Protein AF-T1KVS2-F1 (afdb_monomer_lite)

Foldseek 3Di:
DVDDLQNVCVVPVPAWAWAWAAQQLVDPDWTWIKTKHWDWDDDDPDIDTDDMDIDTDGLVVVQVVVQVVQCPPPDPPDPDHCVDPQKWKFKAFQFQQTCDTPRSSRHNPRVCVVPVVVVVVCCVVQQWDWDFDDDVDPDDTTIGGDDDDDRIDIDIGGD

Sequence (159 aa):
MCYSTVDSHRFNSSAFVFSVPFDAGDKPGSTHVTGSRAIFLGKGKSIAPVAAVGLLFRHDKFAERFFNFSSLCKTEGCNVNCSTDAFDCFLVDNNGFVVVSKRSNETGKFYGEVDYPMFEVMVSQGIYKEIKCTITRPFVLRLFNVQDQDLFILIISKN

Structure (mmCIF, N/CA/C/O backbone):
data_AF-T1KVS2-F1
#
_entry.id   AF-T1KVS2-F1
#
loop_
_atom_site.group_PDB
_atom_site.id
_atom_site.type_symbol
_atom_site.label_atom_id
_atom_site.label_alt_id
_atom_site.label_comp_id
_atom_site.label_asym_id
_atom_site.label_entity_id
_atom_site.label_seq_id
_atom_site.pdbx_PDB_ins_code
_atom_site.Cartn_x
_atom_site.Cartn_y
_atom_site.Cartn_z
_atom_site.occupancy
_atom_site.B_iso_or_equiv
_atom_site.auth_seq_id
_atom_site.auth_comp_id
_atom_site.auth_asym_id
_atom_site.auth_atom_id
_atom_site.pdbx_PDB_model_num
ATOM 1 N N . MET A 1 1 ? 0.460 -5.937 13.169 1.00 49.91 1 MET A N 1
ATOM 2 C CA . MET A 1 1 ? -0.129 -4.752 12.512 1.00 49.91 1 MET A CA 1
ATOM 3 C C . MET A 1 1 ? -0.543 -3.807 13.633 1.00 49.91 1 MET A C 1
ATOM 5 O O . MET A 1 1 ? -1.323 -4.248 14.461 1.00 49.91 1 MET A O 1
ATOM 9 N N . CYS A 1 2 ? 0.054 -2.613 13.760 1.00 53.00 2 CYS A N 1
ATOM 10 C CA . CYS A 1 2 ? -0.287 -1.667 14.846 1.00 53.00 2 CYS A CA 1
ATOM 11 C C . CYS A 1 2 ? -1.422 -0.689 14.441 1.00 53.00 2 CYS A C 1
ATOM 13 O O . CYS A 1 2 ? -1.812 0.139 15.252 1.00 53.00 2 CYS A O 1
ATOM 15 N N . TYR A 1 3 ? -1.961 -0.797 13.216 1.00 64.44 3 TYR A N 1
ATOM 16 C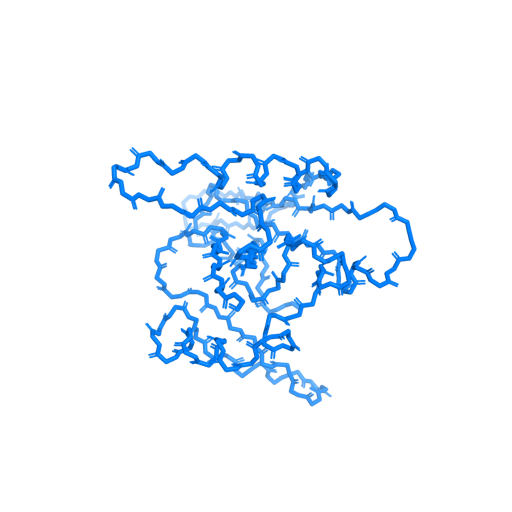 CA . TYR A 1 3 ? -3.082 0.006 12.717 1.00 64.44 3 TYR A CA 1
ATOM 17 C C . TYR A 1 3 ? -4.153 -0.899 12.106 1.00 64.44 3 TYR A C 1
ATOM 19 O O . TYR A 1 3 ? -3.861 -1.678 11.196 1.00 64.44 3 TYR A O 1
ATOM 27 N N . SER A 1 4 ? -5.371 -0.843 12.642 1.00 71.81 4 SER A N 1
ATOM 28 C CA . SER A 1 4 ? -6.495 -1.688 12.232 1.00 71.81 4 SER A CA 1
ATOM 29 C C . SER A 1 4 ? -7.607 -0.878 11.557 1.00 71.81 4 SER A C 1
ATOM 31 O O . SER A 1 4 ? -7.674 0.344 11.669 1.00 71.81 4 SER A O 1
ATOM 33 N N . THR A 1 5 ? -8.542 -1.558 10.892 1.00 74.38 5 THR A N 1
ATOM 34 C CA . THR A 1 5 ? -9.762 -0.928 10.349 1.00 74.38 5 THR A CA 1
ATOM 35 C C . THR A 1 5 ? -10.609 -0.241 11.419 1.00 74.38 5 THR A C 1
ATOM 37 O O . THR A 1 5 ? -11.304 0.731 11.129 1.00 74.38 5 THR A O 1
ATOM 40 N N . VAL A 1 6 ? -10.543 -0.728 12.660 1.00 75.75 6 VAL A N 1
ATOM 41 C CA . VAL A 1 6 ? -11.196 -0.126 13.828 1.00 75.75 6 VAL A CA 1
ATOM 42 C C . VAL A 1 6 ? -10.531 1.204 14.182 1.00 75.75 6 VAL A C 1
ATOM 44 O O . VAL A 1 6 ? -11.232 2.174 14.467 1.00 75.75 6 VAL A O 1
ATOM 47 N N . ASP A 1 7 ? -9.201 1.276 14.116 1.00 75.50 7 ASP A N 1
ATOM 48 C CA . ASP A 1 7 ? -8.462 2.521 14.345 1.00 75.50 7 ASP A CA 1
ATOM 49 C C . ASP A 1 7 ? -8.713 3.522 13.215 1.00 75.50 7 ASP A C 1
ATOM 51 O O . ASP A 1 7 ? -9.007 4.683 13.488 1.00 75.50 7 ASP A O 1
ATOM 55 N N . SER A 1 8 ? -8.693 3.064 11.958 1.00 72.62 8 SER A N 1
ATOM 56 C CA . SER A 1 8 ? -8.985 3.893 10.779 1.00 72.62 8 SER A CA 1
ATOM 57 C C . SER A 1 8 ? -10.367 4.547 10.843 1.00 72.62 8 SER A C 1
ATOM 59 O O . SER A 1 8 ? -10.494 5.742 10.574 1.00 72.62 8 SER A O 1
ATOM 61 N N . HIS A 1 9 ? -11.388 3.823 11.312 1.00 75.25 9 HIS A N 1
ATOM 62 C CA . HIS A 1 9 ? -12.741 4.365 11.457 1.00 75.25 9 HIS A CA 1
ATOM 63 C C . HIS A 1 9 ? -12.818 5.587 12.383 1.00 75.25 9 HIS A C 1
ATOM 65 O O . HIS A 1 9 ? -13.680 6.444 12.190 1.00 75.25 9 HIS A O 1
ATOM 71 N N . ARG A 1 10 ? -11.928 5.693 13.382 1.00 74.00 10 ARG A N 1
ATOM 72 C CA . ARG A 1 10 ? -11.883 6.859 14.282 1.00 74.00 10 ARG A CA 1
ATOM 73 C C . ARG A 1 10 ? -11.454 8.135 13.560 1.00 74.00 10 ARG A C 1
ATOM 75 O O . ARG A 1 10 ? -11.838 9.216 13.990 1.00 74.00 10 ARG A O 1
ATOM 82 N N . PHE A 1 11 ? -10.676 8.001 12.489 1.00 72.94 11 PHE A N 1
ATOM 83 C CA . PHE A 1 11 ? -10.216 9.119 11.667 1.00 72.94 11 PHE A CA 1
ATOM 84 C C . PHE A 1 11 ? -11.164 9.387 10.499 1.00 72.94 11 PHE A C 1
ATOM 86 O O . PHE A 1 11 ? -11.479 10.542 10.216 1.00 72.94 11 PHE A O 1
ATOM 93 N N . ASN A 1 12 ? -11.636 8.329 9.837 1.00 73.81 12 ASN A N 1
ATOM 94 C CA . ASN A 1 12 ? -12.598 8.421 8.749 1.00 73.81 12 ASN A CA 1
ATOM 95 C C . ASN A 1 12 ? -13.562 7.235 8.785 1.00 73.81 12 ASN A C 1
ATOM 97 O O . ASN A 1 12 ? -13.226 6.111 8.410 1.00 73.81 12 ASN A O 1
ATOM 101 N N . SER A 1 13 ? -14.804 7.500 9.186 1.00 76.06 13 SER A N 1
ATOM 102 C CA . SER A 1 13 ? -15.823 6.462 9.336 1.00 76.06 13 SER A CA 1
ATOM 103 C C . SER A 1 13 ? -16.252 5.829 8.010 1.00 76.06 13 SER A C 1
ATOM 105 O O . SER A 1 13 ? -16.857 4.752 8.030 1.00 76.06 13 SER A O 1
ATOM 107 N N . SER A 1 14 ? -15.946 6.478 6.878 1.00 76.38 14 SER A N 1
ATOM 108 C CA . SER A 1 14 ? -16.285 6.063 5.512 1.00 76.38 14 SER A CA 1
ATOM 109 C C . SER A 1 14 ? -15.160 5.334 4.768 1.00 76.38 14 SER A C 1
ATOM 111 O O . SER A 1 14 ? -15.443 4.635 3.791 1.00 76.38 14 SER A O 1
ATOM 113 N N . ALA A 1 15 ? -13.921 5.446 5.248 1.00 76.25 15 ALA A N 1
ATOM 114 C CA . ALA A 1 15 ? -12.741 4.912 4.583 1.00 76.25 15 ALA A CA 1
ATOM 115 C C . ALA A 1 15 ? -12.660 3.378 4.641 1.00 76.25 15 ALA A C 1
ATOM 117 O O . ALA A 1 15 ? -13.118 2.730 5.587 1.00 76.25 15 ALA A O 1
ATOM 118 N N . PHE A 1 16 ? -12.039 2.808 3.611 1.00 82.06 16 PHE A N 1
ATOM 119 C CA . PHE A 1 16 ? -11.554 1.431 3.612 1.00 82.06 16 PHE A CA 1
ATOM 120 C C . PHE A 1 16 ? -10.067 1.416 3.983 1.00 82.06 16 PHE A C 1
ATOM 122 O O . PHE A 1 16 ? -9.354 2.384 3.764 1.00 82.06 16 PHE A O 1
ATOM 129 N N . VAL A 1 17 ? -9.578 0.313 4.530 1.00 83.06 17 VAL A N 1
ATOM 130 C CA . VAL A 1 17 ? -8.147 0.045 4.691 1.00 83.06 17 VAL A CA 1
ATOM 131 C C . VAL A 1 17 ? -7.783 -1.038 3.700 1.00 83.06 17 VAL A C 1
ATOM 133 O O . VAL A 1 17 ? -8.390 -2.115 3.714 1.00 83.06 17 VAL A O 1
ATOM 136 N N . PHE A 1 18 ? -6.810 -0.748 2.847 1.00 85.75 18 PHE A N 1
ATOM 137 C CA . PHE A 1 18 ? -6.315 -1.693 1.863 1.00 85.75 18 PHE A CA 1
ATOM 138 C C . PHE A 1 18 ? -5.002 -2.310 2.317 1.00 85.75 18 PHE A C 1
ATOM 140 O O . PHE A 1 18 ? -4.146 -1.628 2.869 1.00 85.75 18 PHE A O 1
ATOM 147 N N . SER A 1 19 ? -4.842 -3.604 2.074 1.00 87.06 19 SER A N 1
ATOM 148 C CA . SER A 1 19 ? -3.605 -4.318 2.371 1.00 87.06 19 SER A CA 1
ATOM 149 C C . SER A 1 19 ? -3.415 -5.513 1.446 1.00 87.06 19 SER A C 1
ATOM 151 O O . SER A 1 19 ? -4.357 -6.022 0.836 1.00 87.06 19 SER A O 1
ATOM 153 N N . VAL A 1 20 ? -2.175 -5.975 1.351 1.00 91.12 20 VAL A N 1
ATOM 154 C CA . VAL A 1 20 ? -1.801 -7.249 0.730 1.00 91.12 20 VAL A CA 1
ATOM 155 C C . VAL A 1 20 ? -1.156 -8.145 1.789 1.00 91.12 20 VAL A C 1
ATOM 157 O O . VAL A 1 20 ? -0.674 -7.637 2.806 1.00 91.12 20 VAL A O 1
ATOM 160 N N . PRO A 1 21 ? -1.135 -9.475 1.598 1.00 89.50 21 PRO A N 1
ATOM 161 C CA . PRO A 1 21 ? -0.355 -10.357 2.457 1.00 89.50 21 PRO A CA 1
ATOM 162 C C . PRO A 1 21 ? 1.117 -9.923 2.514 1.00 89.50 21 PRO A C 1
ATOM 164 O O . PRO A 1 21 ? 1.671 -9.473 1.514 1.00 89.50 21 PRO A O 1
ATOM 167 N N . PHE A 1 22 ? 1.764 -10.106 3.668 1.00 88.94 22 PHE A N 1
ATOM 168 C CA . PHE A 1 22 ? 3.210 -9.886 3.784 1.00 88.94 22 PHE A CA 1
ATOM 169 C C . PHE A 1 22 ? 3.965 -10.771 2.796 1.00 88.94 22 PHE A C 1
ATOM 171 O O . PHE A 1 22 ? 3.589 -11.941 2.626 1.00 88.94 22 PHE A O 1
ATOM 178 N N . ASP A 1 23 ? 4.993 -10.209 2.163 1.00 89.81 23 ASP A N 1
ATOM 179 C CA . ASP A 1 23 ? 5.842 -10.887 1.176 1.00 89.81 23 ASP A CA 1
ATOM 180 C C . ASP A 1 23 ? 5.027 -11.569 0.066 1.00 89.81 23 ASP A C 1
ATOM 182 O O . ASP A 1 23 ? 5.347 -12.664 -0.397 1.00 89.81 23 ASP A O 1
ATOM 186 N N . ALA A 1 24 ? 3.905 -10.958 -0.327 1.00 89.19 24 ALA A N 1
ATOM 187 C CA . ALA A 1 24 ? 3.012 -11.512 -1.338 1.00 89.19 24 ALA A CA 1
ATOM 188 C C . ALA A 1 24 ? 3.710 -11.737 -2.687 1.00 89.19 24 ALA A C 1
ATOM 190 O O . ALA A 1 24 ? 3.328 -12.643 -3.421 1.00 89.19 24 ALA A O 1
ATOM 191 N N . GLY A 1 25 ? 4.730 -10.940 -2.996 1.00 88.19 25 GLY A N 1
ATOM 192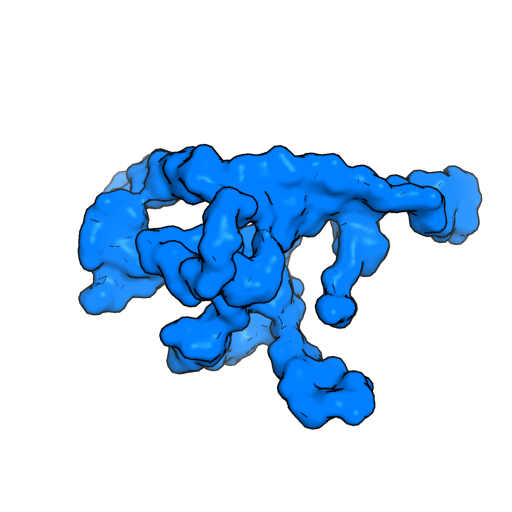 C CA . GLY A 1 25 ? 5.565 -11.097 -4.179 1.00 88.19 25 GLY A CA 1
ATOM 193 C C . GLY A 1 25 ? 6.419 -12.361 -4.214 1.00 88.19 25 GLY A C 1
ATOM 194 O O . GLY A 1 25 ? 6.720 -12.861 -5.295 1.00 88.19 25 GLY A O 1
ATOM 195 N N . ASP A 1 26 ? 6.783 -12.881 -3.041 1.00 88.06 26 ASP A N 1
ATOM 196 C CA . ASP A 1 26 ? 7.682 -14.030 -2.891 1.00 88.06 26 ASP A CA 1
ATOM 197 C C . ASP A 1 26 ? 6.907 -15.348 -2.697 1.00 88.06 26 ASP A C 1
ATOM 199 O O . ASP A 1 26 ? 7.493 -16.431 -2.624 1.00 88.06 26 ASP A O 1
ATOM 203 N N . LYS A 1 27 ? 5.571 -15.281 -2.608 1.00 85.88 27 LYS A N 1
ATOM 204 C CA . LYS A 1 27 ? 4.704 -16.440 -2.380 1.00 85.88 27 LYS A CA 1
ATOM 205 C C . LYS A 1 27 ? 4.133 -16.979 -3.692 1.00 85.88 27 LYS A C 1
ATOM 207 O O . LYS A 1 27 ? 3.620 -16.210 -4.501 1.00 85.88 27 LYS A O 1
ATOM 212 N N . PRO A 1 28 ? 4.135 -18.308 -3.893 1.00 75.88 28 PRO A N 1
ATOM 213 C CA . PRO A 1 28 ? 3.455 -18.906 -5.031 1.00 75.88 28 PRO A CA 1
ATOM 214 C C . PRO A 1 28 ? 1.932 -18.774 -4.874 1.00 75.88 28 PRO A C 1
ATOM 216 O O . PRO A 1 28 ? 1.383 -19.036 -3.803 1.00 75.88 28 PRO A O 1
ATOM 219 N N . GLY A 1 29 ? 1.240 -18.415 -5.957 1.00 79.88 29 GLY A N 1
ATOM 220 C CA . GLY A 1 29 ? -0.222 -18.355 -6.015 1.00 79.88 29 GLY A CA 1
ATOM 221 C C . GLY A 1 29 ? -0.775 -16.983 -6.398 1.00 79.88 29 GLY A C 1
ATOM 222 O O . GLY A 1 29 ? -0.049 -16.072 -6.782 1.00 79.88 29 GLY A O 1
ATOM 223 N N . SER A 1 30 ? -2.100 -16.848 -6.335 1.00 80.50 30 SER A N 1
ATOM 224 C CA . SER A 1 30 ? -2.793 -15.599 -6.652 1.00 80.50 30 SER A CA 1
ATOM 225 C C . SER A 1 30 ? -2.803 -14.649 -5.451 1.00 80.50 30 SER A C 1
ATOM 227 O O . SER A 1 30 ? -3.472 -14.918 -4.446 1.00 80.50 30 SER A O 1
ATOM 229 N N . THR A 1 31 ? -2.118 -13.516 -5.578 1.00 89.88 31 THR A N 1
ATOM 230 C CA . THR A 1 31 ? -2.165 -12.424 -4.598 1.00 89.88 31 THR A CA 1
ATOM 231 C C . THR A 1 31 ? -3.483 -11.664 -4.696 1.00 89.88 31 THR A C 1
ATOM 233 O O . THR A 1 31 ? -4.005 -11.411 -5.785 1.00 89.88 31 THR A O 1
ATOM 236 N N . HIS A 1 32 ? -4.021 -11.283 -3.539 1.00 92.31 32 HIS A N 1
ATOM 237 C CA . HIS A 1 32 ? -5.235 -10.486 -3.437 1.00 92.31 32 HIS A CA 1
ATOM 238 C C . HIS A 1 32 ? -4.971 -9.225 -2.622 1.00 92.31 32 HIS A C 1
ATOM 240 O O . HIS A 1 32 ? -4.283 -9.271 -1.602 1.00 92.31 32 HIS A O 1
ATOM 246 N N . VAL A 1 33 ? -5.557 -8.115 -3.060 1.00 92.56 33 VAL A N 1
ATOM 247 C CA . VAL A 1 33 ? -5.650 -6.888 -2.269 1.00 92.56 33 VAL A CA 1
ATOM 248 C C . VAL A 1 33 ? -6.937 -6.966 -1.460 1.00 92.56 33 VAL A C 1
ATOM 250 O O . VAL A 1 33 ? -8.014 -7.178 -2.018 1.00 92.56 33 VAL A O 1
ATOM 253 N N . THR A 1 34 ? -6.840 -6.810 -0.146 1.00 91.88 34 THR A N 1
ATOM 254 C CA . THR A 1 34 ? -7.990 -6.803 0.758 1.00 91.88 34 THR A CA 1
ATOM 255 C C . THR A 1 34 ? -8.355 -5.369 1.091 1.00 91.88 34 THR A C 1
ATOM 257 O O . THR A 1 34 ? -7.573 -4.681 1.735 1.00 91.88 34 THR A O 1
ATOM 260 N N . GLY A 1 35 ? -9.537 -4.920 0.672 1.00 91.00 35 GLY A N 1
ATOM 261 C CA . GLY A 1 35 ? -10.138 -3.670 1.135 1.00 91.00 35 GLY A CA 1
ATOM 262 C C . GLY A 1 35 ? -11.088 -3.965 2.286 1.00 91.00 35 GLY A C 1
ATOM 263 O O . GLY A 1 35 ? -12.017 -4.749 2.123 1.00 91.00 35 GLY A O 1
ATOM 264 N N . SER A 1 36 ? -10.875 -3.372 3.454 1.00 90.06 36 SER A N 1
ATOM 265 C CA . SER A 1 36 ? -11.603 -3.729 4.674 1.00 90.06 36 SER A CA 1
ATOM 266 C C . SER A 1 36 ? -12.113 -2.509 5.429 1.00 90.06 36 SER A C 1
ATOM 268 O O . SER A 1 36 ? -11.497 -1.450 5.407 1.00 90.06 36 SER A O 1
ATOM 270 N N . ARG A 1 37 ? -13.261 -2.635 6.093 1.00 88.62 37 ARG A N 1
ATOM 271 C CA . ARG A 1 37 ? -13.877 -1.547 6.859 1.00 88.62 37 ARG A CA 1
ATOM 272 C C . ARG A 1 37 ? -14.575 -2.089 8.094 1.00 88.62 37 ARG A C 1
ATOM 274 O O . ARG A 1 37 ? -15.247 -3.116 8.040 1.00 88.62 37 ARG A O 1
ATOM 281 N N . ALA A 1 38 ? -14.431 -1.382 9.206 1.00 89.06 38 ALA A N 1
ATOM 282 C CA . ALA A 1 38 ? -15.127 -1.706 10.440 1.00 89.06 38 ALA A CA 1
ATOM 283 C C . ALA A 1 38 ? -16.531 -1.076 10.461 1.00 89.06 38 ALA A C 1
ATOM 285 O O . ALA A 1 38 ? -16.729 0.074 10.061 1.00 89.06 38 ALA A O 1
ATOM 286 N N . ILE A 1 39 ? -17.501 -1.853 10.934 1.00 88.69 39 ILE A N 1
ATOM 287 C CA . ILE A 1 39 ? -18.879 -1.439 11.178 1.00 88.69 39 ILE A CA 1
ATOM 288 C C . ILE A 1 39 ? -19.015 -1.167 12.668 1.00 88.69 39 ILE A C 1
ATOM 290 O O . ILE A 1 39 ? -18.732 -2.027 13.506 1.00 88.69 39 ILE A O 1
ATOM 294 N N . PHE A 1 40 ? -19.483 0.033 12.979 1.00 89.94 40 PHE A N 1
ATOM 295 C CA . PHE A 1 40 ? -19.747 0.470 14.335 1.00 89.94 40 PHE A CA 1
ATOM 296 C C . PHE A 1 40 ? -21.248 0.642 14.522 1.00 89.94 40 PHE A C 1
ATOM 298 O O . PHE A 1 40 ? -21.932 1.166 13.643 1.00 89.94 40 PHE A O 1
ATOM 305 N N . LEU A 1 41 ? -21.756 0.209 15.672 1.00 89.69 41 LEU A N 1
ATOM 306 C CA . LEU A 1 41 ? -23.141 0.425 16.077 1.00 89.69 41 LEU A CA 1
ATOM 307 C C . LEU A 1 41 ? -23.172 1.134 17.421 1.00 89.69 41 LEU A C 1
ATOM 309 O O . LEU A 1 41 ? -22.299 0.950 18.271 1.00 89.69 41 LEU A O 1
ATOM 313 N N . GLY A 1 42 ? -24.191 1.964 17.608 1.00 87.31 42 GLY A N 1
ATOM 314 C CA . GLY A 1 42 ? -24.320 2.744 18.822 1.00 87.31 42 GLY A CA 1
ATOM 315 C C . GLY A 1 42 ? -25.343 3.858 18.734 1.00 87.31 42 GLY A C 1
ATOM 316 O O . GLY A 1 42 ? -25.888 4.147 17.670 1.00 87.31 42 GLY A O 1
ATOM 317 N N . LYS A 1 43 ? -25.582 4.506 19.874 1.00 84.69 43 LYS A N 1
ATOM 318 C CA . LYS A 1 43 ? -26.451 5.681 19.991 1.00 84.69 43 LYS A CA 1
ATOM 319 C C . LYS A 1 43 ? -25.777 6.725 20.876 1.00 84.69 43 LYS A C 1
ATOM 321 O O . LYS A 1 43 ? -25.300 6.415 21.967 1.00 84.69 43 LYS A O 1
ATOM 326 N N . GLY A 1 44 ? -25.756 7.976 20.420 1.00 80.25 44 GLY A N 1
ATOM 327 C CA . GLY A 1 44 ? -25.107 9.069 21.146 1.00 80.25 44 GLY A CA 1
ATOM 328 C C . GLY A 1 44 ? -23.604 8.825 21.313 1.00 80.25 44 GLY A C 1
ATOM 329 O O . GLY A 1 44 ? -22.903 8.601 20.334 1.00 80.25 44 GLY A O 1
ATOM 330 N N . LYS A 1 45 ? -23.110 8.863 22.557 1.00 81.38 45 LYS A N 1
ATOM 331 C CA . LYS A 1 45 ? -21.683 8.665 22.881 1.00 81.38 45 LYS A CA 1
ATOM 332 C C . LYS A 1 45 ? -21.266 7.194 23.011 1.00 81.38 45 LYS A C 1
ATOM 334 O O . LYS A 1 45 ? -20.081 6.915 23.158 1.00 81.38 45 LYS A O 1
ATOM 339 N N . SER A 1 46 ? -22.211 6.257 22.968 1.00 84.12 46 SER A N 1
ATOM 340 C CA . SER A 1 46 ? -21.940 4.825 23.117 1.00 84.12 46 SER A CA 1
ATOM 341 C C . SER A 1 46 ? -21.924 4.165 21.746 1.00 84.12 46 SER A C 1
ATOM 343 O O . SER A 1 46 ? -22.950 3.665 21.292 1.00 84.12 46 SER A O 1
ATOM 345 N N . ILE A 1 47 ? -20.767 4.211 21.083 1.00 87.44 47 ILE A N 1
ATOM 346 C CA . ILE A 1 47 ? -20.513 3.597 19.775 1.00 87.44 47 ILE A CA 1
ATOM 347 C C . ILE A 1 47 ? -19.409 2.552 19.941 1.00 87.44 47 ILE A C 1
ATOM 349 O O . ILE A 1 47 ? -18.352 2.851 20.496 1.00 87.44 47 ILE A O 1
ATOM 353 N N . ALA A 1 48 ? -19.654 1.331 19.467 1.00 89.12 48 ALA A N 1
ATOM 354 C CA . ALA A 1 48 ? -18.722 0.214 19.571 1.00 89.12 48 ALA A CA 1
ATOM 355 C C . ALA A 1 48 ? -18.567 -0.506 18.220 1.00 89.12 48 ALA A C 1
ATOM 357 O O . ALA A 1 48 ? -19.533 -0.575 17.452 1.00 89.12 48 ALA A O 1
ATOM 358 N N . PRO A 1 49 ? -17.374 -1.047 17.912 1.00 89.31 49 PRO A N 1
ATOM 359 C CA . PRO A 1 49 ? -17.188 -1.889 16.740 1.00 89.31 49 PRO A CA 1
ATOM 360 C C . PRO A 1 49 ? -17.948 -3.203 16.942 1.00 89.31 49 PRO A C 1
ATOM 362 O O . PRO A 1 49 ? -17.828 -3.836 17.989 1.00 89.31 49 PRO A O 1
ATOM 365 N N . VAL A 1 50 ? -18.722 -3.616 15.942 1.00 93.25 50 VAL A N 1
ATOM 366 C CA . VAL A 1 50 ? -19.523 -4.853 16.009 1.00 93.25 50 VAL A CA 1
ATOM 367 C C . VAL A 1 50 ? -19.134 -5.876 14.953 1.00 93.25 50 VAL A C 1
ATOM 369 O O . VAL A 1 50 ? -19.361 -7.066 15.137 1.00 93.25 50 VAL A O 1
ATOM 372 N N . ALA A 1 51 ? -18.555 -5.421 13.843 1.00 90.38 51 ALA A N 1
ATOM 373 C CA . ALA A 1 51 ? -18.143 -6.272 12.741 1.00 90.38 51 ALA A CA 1
ATOM 374 C C . ALA A 1 51 ? -17.064 -5.579 11.905 1.00 90.38 51 ALA A C 1
ATOM 376 O O . ALA A 1 51 ? -16.882 -4.363 11.975 1.00 90.38 51 ALA A O 1
ATOM 377 N N . ALA A 1 52 ? -16.388 -6.354 11.066 1.00 90.19 52 ALA A N 1
ATOM 378 C CA . ALA A 1 52 ? -15.591 -5.843 9.965 1.00 90.19 52 ALA A CA 1
ATOM 379 C C . ALA A 1 52 ? -16.032 -6.545 8.682 1.00 90.19 52 ALA A C 1
ATOM 381 O O . ALA A 1 52 ? -16.277 -7.750 8.678 1.00 90.19 52 ALA A O 1
ATOM 382 N N . VAL A 1 53 ? -16.142 -5.781 7.603 1.00 91.50 53 VAL A N 1
ATOM 383 C CA . VAL A 1 53 ? -16.419 -6.292 6.261 1.00 91.50 53 VAL A CA 1
ATOM 384 C C . VAL A 1 53 ? -15.176 -6.141 5.403 1.00 91.50 53 VAL A C 1
ATOM 386 O O . VAL A 1 53 ? -14.392 -5.209 5.589 1.00 91.50 53 VAL A O 1
ATOM 389 N N . GLY A 1 54 ? -14.989 -7.071 4.472 1.00 90.38 54 GLY A N 1
ATOM 390 C CA . GLY A 1 54 ? -13.838 -7.106 3.583 1.00 90.38 54 GLY A CA 1
ATOM 391 C C . GLY A 1 54 ? -14.240 -7.470 2.161 1.00 90.38 54 GLY A C 1
ATOM 392 O O . GLY A 1 54 ? -15.150 -8.268 1.949 1.00 90.38 54 GLY A O 1
ATOM 393 N N . LEU A 1 55 ? -13.541 -6.881 1.200 1.00 92.56 55 LEU A N 1
ATOM 394 C CA . LEU A 1 55 ? -13.594 -7.193 -0.220 1.00 92.56 55 LEU A CA 1
ATOM 395 C C . LEU A 1 55 ? -12.211 -7.676 -0.643 1.00 92.56 55 LEU A C 1
ATOM 397 O O . LEU A 1 55 ? -11.203 -7.082 -0.257 1.00 92.56 55 LEU A O 1
ATOM 401 N N . LEU A 1 56 ? -12.168 -8.734 -1.447 1.00 92.94 56 LEU A N 1
ATOM 402 C CA . LEU A 1 56 ? -10.933 -9.222 -2.047 1.00 92.94 56 LEU A CA 1
ATOM 403 C C . LEU A 1 56 ? -10.916 -8.856 -3.527 1.00 92.94 56 LEU A C 1
ATOM 405 O O . LEU A 1 56 ? -11.799 -9.247 -4.290 1.00 92.94 56 LEU A O 1
ATOM 409 N N . PHE A 1 57 ? -9.880 -8.137 -3.932 1.00 92.50 57 PHE A N 1
ATOM 410 C CA . PHE A 1 57 ? -9.585 -7.831 -5.323 1.00 92.50 57 PHE A CA 1
ATOM 411 C C . PHE A 1 57 ? -8.434 -8.712 -5.781 1.00 92.50 57 PHE A C 1
ATOM 413 O O . PHE A 1 57 ? -7.458 -8.890 -5.051 1.00 92.50 57 PHE A O 1
ATOM 420 N N . ARG A 1 58 ? -8.509 -9.241 -7.003 1.00 92.69 58 ARG A N 1
ATOM 421 C CA . ARG A 1 58 ? -7.338 -9.884 -7.600 1.00 92.69 58 ARG A CA 1
ATOM 422 C C . ARG A 1 58 ? -6.258 -8.834 -7.841 1.00 92.69 58 ARG A C 1
ATOM 424 O O . ARG A 1 58 ? -6.543 -7.781 -8.417 1.00 92.69 58 ARG A O 1
ATOM 431 N N . HIS A 1 59 ? -5.040 -9.118 -7.393 1.00 93.44 59 HIS A N 1
ATOM 432 C CA . HIS A 1 59 ? -3.939 -8.157 -7.450 1.00 93.44 59 HIS A CA 1
ATOM 433 C C . HIS A 1 59 ? -3.570 -7.765 -8.882 1.00 93.44 59 HIS A C 1
ATOM 435 O O . HIS A 1 59 ? -3.411 -6.582 -9.149 1.00 93.44 59 HIS A O 1
ATOM 441 N N . ASP A 1 60 ? -3.561 -8.716 -9.819 1.00 91.00 60 ASP A N 1
ATOM 442 C CA . ASP A 1 60 ? -3.255 -8.472 -11.234 1.00 91.00 60 ASP A CA 1
ATOM 443 C C . ASP A 1 60 ? -4.182 -7.419 -11.861 1.00 91.00 60 ASP A C 1
ATOM 445 O O . ASP A 1 60 ? -3.726 -6.467 -12.494 1.00 91.00 60 ASP A O 1
ATOM 449 N N . LYS A 1 61 ? -5.490 -7.538 -11.620 1.00 91.62 61 LYS A N 1
ATOM 450 C CA . LYS A 1 61 ? -6.491 -6.586 -12.120 1.00 91.62 61 LYS A CA 1
ATOM 451 C C . LYS A 1 61 ? -6.467 -5.255 -11.394 1.00 91.62 61 LYS A C 1
ATOM 453 O O . LYS A 1 61 ? -6.735 -4.223 -12.008 1.00 91.62 61 LYS A O 1
ATOM 458 N N . PHE A 1 62 ? -6.138 -5.266 -10.110 1.00 90.88 62 PHE A N 1
ATOM 459 C CA . PHE A 1 62 ? -5.965 -4.045 -9.338 1.00 90.88 62 PHE A CA 1
ATOM 460 C C . PHE A 1 62 ? -4.743 -3.246 -9.824 1.00 90.88 62 PHE A C 1
ATOM 462 O O . PHE A 1 62 ? -4.862 -2.053 -10.100 1.00 90.88 62 PHE A O 1
ATOM 469 N N . ALA A 1 63 ? -3.604 -3.914 -10.021 1.00 90.00 63 ALA A N 1
ATOM 470 C CA . ALA A 1 63 ? -2.372 -3.318 -10.529 1.00 90.00 63 ALA A CA 1
ATOM 471 C C . ALA A 1 63 ? -2.530 -2.793 -11.965 1.00 90.00 63 ALA A C 1
ATOM 473 O O . ALA A 1 63 ? -2.147 -1.660 -12.246 1.00 90.00 63 ALA A O 1
ATOM 474 N N . GLU A 1 64 ? -3.165 -3.563 -12.857 1.00 88.94 64 GLU A N 1
ATOM 475 C CA . GLU A 1 64 ? -3.475 -3.140 -14.233 1.00 88.94 64 GLU A CA 1
ATOM 476 C C . GLU A 1 64 ? -4.263 -1.818 -14.253 1.00 88.94 64 GLU A C 1
ATOM 478 O O . GLU A 1 64 ? -3.929 -0.882 -14.984 1.00 88.94 64 GLU A O 1
ATOM 483 N N . ARG A 1 65 ? -5.296 -1.713 -13.406 1.00 87.00 65 ARG A N 1
ATOM 484 C CA . ARG A 1 65 ? -6.103 -0.492 -13.273 1.00 87.00 65 ARG A CA 1
ATOM 485 C C . ARG A 1 65 ? -5.296 0.675 -12.725 1.00 87.00 65 ARG A C 1
ATOM 487 O O . ARG A 1 65 ? -5.447 1.787 -13.227 1.00 87.00 65 ARG A O 1
ATOM 494 N N . PHE A 1 66 ? -4.458 0.423 -11.726 1.00 85.19 66 PHE A N 1
ATOM 495 C CA . PHE A 1 66 ? -3.589 1.437 -11.146 1.00 85.19 66 PHE A CA 1
ATOM 496 C C . PHE A 1 66 ? -2.621 2.012 -12.187 1.00 85.19 66 PHE A C 1
ATOM 498 O O . PHE A 1 66 ? -2.602 3.228 -12.378 1.00 85.19 66 PHE A O 1
ATOM 505 N N . PHE A 1 67 ? -1.891 1.168 -12.922 1.00 83.88 67 PHE A N 1
ATOM 506 C CA . PHE A 1 67 ? -0.926 1.643 -13.916 1.00 83.88 67 PHE A CA 1
ATOM 507 C C . PHE A 1 67 ? -1.594 2.421 -15.053 1.00 83.88 67 PHE A C 1
ATOM 509 O O . PHE A 1 67 ? -1.102 3.480 -15.442 1.00 83.88 67 PHE A O 1
ATOM 516 N N . ASN A 1 68 ? -2.763 1.967 -15.509 1.00 80.94 68 ASN A N 1
ATOM 517 C CA . ASN A 1 68 ? -3.548 2.680 -16.515 1.00 80.94 68 ASN A CA 1
ATOM 518 C C . ASN A 1 68 ? -4.052 4.048 -16.014 1.00 80.94 68 ASN A C 1
ATOM 520 O O . ASN A 1 68 ? -4.125 4.999 -16.779 1.00 80.94 68 ASN A O 1
ATOM 524 N N . PHE A 1 69 ? -4.385 4.185 -14.728 1.00 73.62 69 PHE A N 1
ATOM 525 C CA . PHE A 1 69 ? -4.780 5.487 -14.184 1.00 73.62 69 PHE A CA 1
ATOM 526 C C . PHE A 1 69 ? -3.578 6.409 -13.954 1.00 73.62 69 PHE A C 1
ATOM 528 O O . PHE A 1 69 ? -3.654 7.605 -14.218 1.00 73.62 69 PHE A O 1
ATOM 535 N N . SER A 1 70 ? -2.452 5.857 -13.501 1.00 66.69 70 SER A N 1
ATOM 536 C CA . SER A 1 70 ? -1.230 6.618 -13.211 1.00 66.69 70 SER A CA 1
ATOM 537 C C . SER A 1 70 ? -0.551 7.219 -14.451 1.00 66.69 70 SER A C 1
ATOM 539 O O . SER A 1 70 ? 0.277 8.113 -14.313 1.00 66.69 70 SER A O 1
ATOM 541 N N . SER A 1 71 ? -0.910 6.775 -15.661 1.00 62.28 71 SER A N 1
ATOM 542 C CA . SER A 1 71 ? -0.474 7.381 -16.927 1.00 62.28 71 SER A CA 1
ATOM 543 C C . SER A 1 71 ? -1.356 8.556 -17.377 1.00 62.28 71 SER A C 1
ATOM 545 O O . SER A 1 71 ? -0.993 9.274 -18.309 1.00 62.28 71 SER A O 1
ATOM 547 N N . LEU A 1 72 ? -2.494 8.799 -16.712 1.00 57.62 72 LEU A N 1
ATOM 548 C CA . LEU A 1 72 ? -3.420 9.897 -17.010 1.00 57.62 72 LEU A CA 1
ATOM 549 C C . LEU A 1 72 ? -2.974 11.185 -16.323 1.00 57.62 72 LEU A C 1
ATOM 551 O O . LEU A 1 72 ? -3.700 11.775 -15.517 1.00 57.62 72 LEU A O 1
ATOM 555 N N . CYS A 1 73 ? -1.770 11.641 -16.637 1.00 64.50 73 CYS A N 1
ATOM 556 C CA . CYS A 1 73 ? -1.337 12.944 -16.181 1.00 64.50 73 CYS A CA 1
ATOM 557 C C . CYS A 1 73 ? -2.091 14.031 -16.969 1.00 64.50 73 CYS A C 1
ATOM 559 O O . CYS A 1 73 ? -1.834 14.259 -18.146 1.00 64.50 73 CYS A O 1
ATOM 561 N N . LYS A 1 74 ? -3.093 14.656 -16.334 1.00 57.75 74 LYS A N 1
ATOM 562 C CA . LYS A 1 74 ? -4.027 15.606 -16.980 1.00 57.75 74 LYS A CA 1
ATOM 563 C C . LYS A 1 74 ? -3.496 17.039 -17.105 1.00 57.75 74 LYS A C 1
ATOM 565 O O . LYS A 1 74 ? -4.200 17.894 -17.634 1.00 57.75 74 LYS A O 1
ATOM 570 N N . THR A 1 75 ? -2.294 17.310 -16.608 1.00 62.28 75 THR A N 1
ATOM 571 C CA . THR A 1 75 ? -1.694 18.650 -16.598 1.00 62.28 75 THR A CA 1
ATOM 572 C C . THR A 1 75 ? -0.706 18.788 -17.753 1.00 62.28 75 THR A C 1
ATOM 574 O O . THR A 1 75 ? 0.129 17.904 -17.955 1.00 62.28 75 THR A O 1
ATOM 577 N N . GLU A 1 76 ? -0.772 19.896 -18.498 1.00 56.16 76 GLU A N 1
ATOM 578 C CA . GLU A 1 76 ? 0.215 20.208 -19.539 1.00 56.16 76 GLU A CA 1
ATOM 579 C C . GLU A 1 76 ? 1.641 20.171 -18.962 1.00 56.16 76 GLU A C 1
ATOM 581 O O . GLU A 1 76 ? 1.918 20.754 -17.914 1.00 56.16 76 GLU A O 1
ATOM 586 N N . GLY A 1 77 ? 2.545 19.444 -19.628 1.00 64.00 77 GLY A N 1
ATOM 587 C CA . GLY A 1 77 ? 3.939 19.275 -19.197 1.00 64.00 77 GLY A CA 1
ATOM 588 C C . GLY A 1 77 ? 4.213 18.078 -18.277 1.00 64.00 77 GLY A C 1
ATOM 589 O O . GLY A 1 77 ? 5.376 17.815 -17.969 1.00 64.00 77 GLY A O 1
ATOM 590 N N . CYS A 1 78 ? 3.199 17.308 -17.868 1.00 70.00 78 CYS A N 1
ATOM 591 C CA . CYS A 1 78 ? 3.443 16.087 -17.105 1.00 70.00 78 CYS A CA 1
ATOM 592 C C . CYS A 1 78 ? 3.830 14.909 -18.015 1.00 70.00 78 CYS A C 1
ATOM 594 O O . CYS A 1 78 ? 2.999 14.355 -18.728 1.00 70.00 78 CYS A O 1
ATOM 596 N N . ASN A 1 79 ? 5.098 14.497 -17.942 1.00 69.56 79 ASN A N 1
ATOM 597 C CA . ASN A 1 79 ? 5.639 13.333 -18.651 1.00 69.56 79 ASN A CA 1
ATOM 598 C C . ASN A 1 79 ? 5.877 12.135 -17.711 1.00 69.56 79 ASN A C 1
ATOM 600 O O . ASN A 1 79 ? 6.837 11.383 -17.874 1.00 69.56 79 ASN A O 1
ATOM 604 N N . VAL A 1 80 ? 5.048 11.988 -16.674 1.00 71.88 80 VAL A N 1
ATOM 605 C CA . VAL A 1 80 ? 5.113 10.821 -15.790 1.00 71.88 80 VAL A CA 1
ATOM 606 C C . VAL A 1 80 ? 4.288 9.710 -16.416 1.00 71.88 80 VAL A C 1
ATOM 608 O O . VAL A 1 80 ? 3.070 9.820 -16.544 1.00 71.88 80 VAL A O 1
ATOM 611 N N . ASN A 1 81 ? 4.960 8.628 -16.794 1.00 75.25 81 ASN A N 1
ATOM 612 C CA . ASN A 1 81 ? 4.305 7.426 -17.274 1.00 75.25 81 ASN A CA 1
ATOM 613 C C . ASN A 1 81 ? 4.839 6.211 -16.520 1.00 75.25 81 ASN A C 1
ATOM 615 O O . ASN A 1 81 ? 5.904 5.687 -16.828 1.00 75.25 81 ASN A O 1
ATOM 619 N N . CYS A 1 82 ? 4.057 5.727 -15.561 1.00 78.81 82 CYS A N 1
ATOM 620 C CA . CYS A 1 82 ? 4.382 4.521 -14.803 1.00 78.81 82 CYS A CA 1
ATOM 621 C C . CYS A 1 82 ? 4.286 3.228 -15.626 1.00 78.81 82 CYS A C 1
ATOM 623 O O . CYS A 1 82 ? 4.647 2.165 -15.130 1.00 78.81 82 CYS A O 1
ATOM 625 N N . SER A 1 83 ? 3.800 3.297 -16.871 1.00 74.88 83 SER A N 1
ATOM 626 C CA . SER A 1 83 ? 3.782 2.158 -17.795 1.00 74.88 83 SER A CA 1
ATOM 627 C C . SER A 1 83 ? 5.106 1.983 -18.549 1.00 74.88 83 SER A C 1
ATOM 629 O O . SER A 1 83 ? 5.295 0.944 -19.171 1.00 74.88 83 SER A O 1
ATOM 631 N N . THR A 1 84 ? 6.016 2.968 -18.528 1.00 76.81 84 THR A N 1
ATOM 632 C CA . THR A 1 84 ? 7.334 2.887 -19.188 1.00 76.81 84 THR A CA 1
ATOM 633 C C . THR A 1 84 ? 8.450 2.712 -18.170 1.00 76.81 84 THR A C 1
ATOM 635 O O . THR A 1 84 ? 8.319 3.144 -17.029 1.00 76.81 84 THR A O 1
ATOM 638 N N . ASP A 1 85 ? 9.583 2.138 -18.572 1.00 80.00 85 ASP A N 1
ATOM 639 C CA . ASP A 1 85 ? 10.738 1.861 -17.692 1.00 80.00 85 ASP A CA 1
ATOM 640 C C . ASP A 1 85 ? 11.533 3.102 -17.258 1.00 80.00 85 ASP A C 1
ATOM 642 O O . ASP A 1 85 ? 12.548 2.991 -16.578 1.00 80.00 85 ASP A O 1
ATOM 646 N N . ALA A 1 86 ? 11.070 4.298 -17.625 1.00 78.38 86 ALA A N 1
ATOM 647 C CA . ALA A 1 86 ? 11.685 5.553 -17.204 1.00 78.38 86 ALA A CA 1
ATOM 648 C C . ALA A 1 86 ? 11.463 5.855 -15.710 1.00 78.38 86 ALA A C 1
ATOM 650 O O . ALA A 1 86 ? 12.237 6.608 -15.119 1.00 78.38 86 ALA A O 1
ATOM 651 N N . PHE A 1 87 ? 10.403 5.294 -15.119 1.00 82.75 87 PHE A N 1
ATOM 652 C CA . PHE A 1 87 ? 10.018 5.534 -13.730 1.00 82.75 87 PHE A CA 1
ATOM 653 C C . PHE A 1 87 ? 9.620 4.241 -13.022 1.00 82.75 87 PHE A C 1
ATOM 655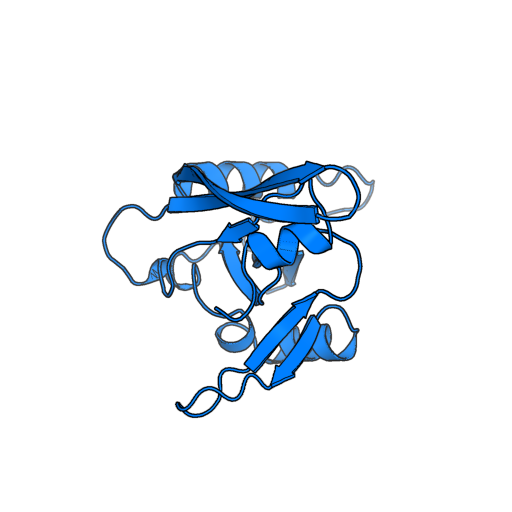 O O . PHE A 1 87 ? 8.898 3.414 -13.585 1.00 82.75 87 PHE A O 1
ATOM 662 N N . ASP A 1 88 ? 10.008 4.118 -11.760 1.00 86.31 88 ASP A N 1
ATOM 663 C CA . ASP A 1 88 ? 9.512 3.106 -10.839 1.00 86.31 88 ASP A CA 1
ATOM 664 C C . ASP A 1 88 ? 8.387 3.701 -9.999 1.00 86.31 88 ASP A C 1
ATOM 666 O O . ASP A 1 88 ? 8.583 4.642 -9.228 1.00 86.31 88 ASP A O 1
ATOM 670 N N . CYS A 1 89 ? 7.181 3.162 -10.185 1.00 87.44 89 CYS A N 1
ATOM 671 C CA . CYS A 1 89 ? 5.990 3.634 -9.498 1.00 87.44 89 CYS A CA 1
ATOM 672 C C . CYS A 1 89 ? 5.500 2.613 -8.483 1.00 87.44 89 CYS A C 1
ATOM 674 O O . CYS A 1 89 ? 5.272 1.447 -8.819 1.00 87.44 89 CYS A O 1
ATOM 676 N N . PHE A 1 90 ? 5.268 3.090 -7.266 1.00 89.56 90 PHE A N 1
ATOM 677 C CA . PHE A 1 90 ? 4.793 2.288 -6.152 1.00 89.56 90 PHE A CA 1
ATOM 678 C C . PHE A 1 90 ? 3.477 2.847 -5.636 1.00 89.56 90 PHE A C 1
ATOM 680 O O . PHE A 1 90 ? 3.334 4.053 -5.434 1.00 89.56 90 PHE A O 1
ATOM 687 N N . LEU A 1 91 ? 2.529 1.952 -5.381 1.00 89.81 91 LEU A N 1
ATOM 688 C CA . LEU A 1 91 ? 1.375 2.242 -4.545 1.00 89.81 91 LEU A CA 1
ATOM 689 C C . LEU A 1 91 ? 1.666 1.696 -3.153 1.00 89.81 91 LEU A C 1
ATOM 691 O O . LEU A 1 91 ? 1.752 0.477 -2.982 1.00 89.81 91 LEU A O 1
ATOM 695 N N . VAL A 1 92 ? 1.815 2.579 -2.174 1.00 88.81 92 VAL A N 1
ATOM 696 C CA . VAL A 1 92 ? 2.159 2.213 -0.796 1.00 88.81 92 VAL A CA 1
ATOM 697 C C . VAL A 1 92 ? 0.979 2.513 0.120 1.00 88.81 92 VAL A C 1
ATOM 699 O O . VAL A 1 92 ? 0.349 3.562 -0.003 1.00 88.81 92 VAL A O 1
ATOM 702 N N . ASP A 1 93 ? 0.635 1.574 1.001 1.00 84.88 93 ASP A N 1
ATOM 703 C CA . ASP A 1 93 ? -0.424 1.778 1.988 1.00 84.88 93 ASP A CA 1
ATOM 704 C C . ASP A 1 93 ? 0.003 2.785 3.068 1.00 84.88 93 ASP A C 1
ATOM 706 O O . ASP A 1 93 ? 1.172 3.138 3.221 1.00 84.88 93 ASP A O 1
ATOM 710 N N . ASN A 1 94 ? -0.948 3.221 3.884 1.00 78.50 94 ASN A N 1
ATOM 711 C CA . ASN A 1 94 ? -0.698 4.176 4.962 1.00 78.50 94 ASN A CA 1
ATOM 712 C C . ASN A 1 94 ? 0.252 3.658 6.071 1.00 78.50 94 ASN A C 1
ATOM 714 O O . ASN A 1 94 ? 0.580 4.417 6.986 1.00 78.50 94 ASN A O 1
ATOM 718 N N . ASN A 1 95 ? 0.645 2.380 6.026 1.00 78.94 95 ASN A N 1
ATOM 719 C CA . ASN A 1 95 ? 1.569 1.734 6.958 1.00 78.94 95 ASN A CA 1
ATOM 720 C C . ASN A 1 95 ? 2.970 1.541 6.356 1.00 78.94 95 ASN A C 1
ATOM 722 O O . ASN A 1 95 ? 3.824 0.928 7.009 1.00 78.94 95 ASN A O 1
ATOM 726 N N . GLY A 1 96 ? 3.202 2.012 5.129 1.00 84.50 96 GLY A N 1
ATOM 727 C CA . GLY A 1 96 ? 4.474 1.880 4.431 1.00 84.50 96 GLY A CA 1
ATOM 728 C C . GLY A 1 96 ? 4.677 0.537 3.726 1.00 84.50 96 GLY A C 1
ATOM 729 O O . GLY A 1 96 ? 5.816 0.206 3.420 1.00 84.50 96 GLY A O 1
ATOM 730 N N . PHE A 1 97 ? 3.635 -0.262 3.481 1.00 89.06 97 PHE A N 1
ATOM 731 C CA . PHE A 1 97 ? 3.739 -1.524 2.736 1.00 89.06 97 PHE A CA 1
ATOM 732 C C . PHE A 1 97 ? 3.378 -1.338 1.266 1.00 89.06 97 PHE A C 1
ATOM 734 O O . PHE A 1 97 ? 2.378 -0.706 0.926 1.00 89.06 97 PHE A O 1
ATOM 741 N N . VAL A 1 98 ? 4.175 -1.936 0.385 1.00 92.25 98 VAL A N 1
ATOM 742 C CA . VAL A 1 98 ? 3.956 -1.879 -1.062 1.00 92.25 98 VAL A CA 1
ATOM 743 C C . VAL A 1 98 ? 2.747 -2.736 -1.434 1.00 92.25 98 VAL A C 1
ATOM 745 O O . VAL A 1 98 ? 2.748 -3.954 -1.259 1.00 92.25 98 VAL A O 1
ATOM 748 N N . VAL A 1 99 ? 1.713 -2.107 -1.983 1.00 91.88 99 VAL A N 1
ATOM 749 C CA . VAL A 1 99 ? 0.496 -2.765 -2.484 1.00 91.88 99 VAL A CA 1
ATOM 750 C C . VAL A 1 99 ? 0.627 -3.074 -3.969 1.00 91.88 99 VAL A C 1
ATOM 752 O O . VAL A 1 99 ? 0.239 -4.156 -4.407 1.00 91.88 99 VAL A O 1
ATOM 755 N N . VAL A 1 100 ? 1.190 -2.149 -4.748 1.00 91.81 100 VAL A N 1
ATOM 756 C CA . VAL A 1 100 ? 1.469 -2.338 -6.178 1.00 91.81 100 VAL A CA 1
ATOM 757 C C . VAL A 1 100 ? 2.883 -1.861 -6.481 1.00 91.81 100 VAL A C 1
ATOM 759 O O . VAL A 1 100 ? 3.267 -0.767 -6.079 1.00 91.81 100 VAL A O 1
ATOM 762 N N . SER A 1 101 ? 3.626 -2.684 -7.215 1.00 91.56 101 SER A N 1
ATOM 763 C CA . SER A 1 101 ? 4.892 -2.345 -7.864 1.00 91.56 101 SER A CA 1
ATOM 764 C C . SER A 1 101 ? 4.930 -3.009 -9.243 1.00 91.56 101 SER A C 1
ATOM 766 O O . SER A 1 101 ? 4.190 -3.965 -9.500 1.00 91.56 101 SER A O 1
ATOM 768 N N . LYS A 1 102 ? 5.800 -2.517 -10.130 1.00 88.44 102 LYS A N 1
ATOM 769 C CA . LYS A 1 102 ? 6.155 -3.203 -11.378 1.00 88.44 102 LYS A CA 1
ATOM 770 C C . LYS A 1 102 ? 6.809 -4.556 -11.123 1.00 88.44 102 LYS A C 1
ATOM 772 O O . LYS A 1 102 ? 6.541 -5.510 -11.850 1.00 88.44 102 LYS A O 1
ATOM 777 N N . ARG A 1 103 ? 7.669 -4.647 -10.103 1.00 89.69 103 ARG A N 1
ATOM 778 C CA . ARG A 1 103 ? 8.334 -5.900 -9.741 1.00 89.69 103 ARG A CA 1
ATOM 779 C C . ARG A 1 103 ? 7.473 -6.628 -8.723 1.00 89.69 103 ARG A C 1
ATOM 781 O O . ARG A 1 103 ? 7.203 -6.131 -7.630 1.00 89.69 103 ARG A O 1
ATOM 788 N N . SER A 1 104 ? 7.021 -7.825 -9.088 1.00 87.81 104 SER A N 1
ATOM 789 C CA . SER A 1 104 ? 6.101 -8.595 -8.251 1.00 87.81 104 SER A CA 1
ATOM 790 C C . SER A 1 104 ? 6.693 -8.891 -6.874 1.00 87.81 104 SER A C 1
ATOM 792 O O . SER A 1 104 ? 5.972 -8.752 -5.892 1.00 87.81 104 SER A O 1
ATOM 794 N N . ASN A 1 105 ? 7.995 -9.193 -6.794 1.00 91.75 105 ASN A N 1
ATOM 795 C CA . ASN A 1 105 ? 8.730 -9.524 -5.566 1.00 91.75 105 ASN A CA 1
ATOM 796 C C . ASN A 1 105 ? 8.780 -8.396 -4.516 1.00 91.75 105 ASN A C 1
ATOM 798 O O . ASN A 1 105 ? 9.177 -8.640 -3.380 1.00 91.75 105 ASN A O 1
ATOM 802 N N . GLU A 1 106 ? 8.397 -7.168 -4.862 1.00 93.31 106 GLU A N 1
ATOM 803 C CA . GLU A 1 106 ? 8.314 -6.045 -3.918 1.00 93.31 106 GLU A CA 1
ATOM 804 C C . GLU A 1 106 ? 6.941 -5.943 -3.255 1.00 93.31 106 GLU A C 1
ATOM 806 O O . GLU A 1 106 ? 6.791 -5.310 -2.213 1.00 93.31 106 GLU A O 1
ATOM 811 N N . THR A 1 107 ? 5.924 -6.581 -3.836 1.00 93.50 107 THR A N 1
ATOM 812 C CA . THR A 1 107 ? 4.559 -6.537 -3.311 1.00 93.50 107 THR A CA 1
ATOM 813 C C . THR A 1 107 ? 4.503 -7.180 -1.926 1.00 93.50 107 THR A C 1
ATOM 815 O O . THR A 1 107 ? 4.903 -8.329 -1.733 1.00 93.50 107 THR A O 1
ATOM 818 N N . GLY A 1 108 ? 3.953 -6.453 -0.958 1.00 91.62 108 GLY A N 1
ATOM 819 C CA . GLY A 1 108 ? 3.825 -6.880 0.432 1.00 91.62 108 GLY A CA 1
ATOM 820 C C . GLY A 1 108 ? 5.073 -6.672 1.287 1.00 91.62 108 GLY A C 1
ATOM 821 O O . GLY A 1 108 ? 5.026 -7.029 2.467 1.00 91.62 108 GLY A O 1
ATOM 822 N N . LYS A 1 109 ? 6.144 -6.084 0.738 1.00 92.12 109 LYS A N 1
ATOM 823 C CA . LYS A 1 109 ? 7.321 -5.655 1.505 1.00 92.12 109 LYS A CA 1
ATOM 824 C C . LYS A 1 109 ? 7.115 -4.274 2.102 1.00 92.12 109 LYS A C 1
ATOM 826 O O . LYS A 1 109 ? 6.321 -3.469 1.605 1.00 92.12 109 LYS A O 1
ATOM 831 N N . PHE A 1 110 ? 7.835 -4.003 3.182 1.00 90.12 110 PHE A N 1
ATOM 832 C CA . PHE A 1 110 ? 7.924 -2.656 3.720 1.00 90.12 110 PHE A CA 1
ATOM 833 C C . PHE A 1 110 ? 8.758 -1.793 2.772 1.00 90.12 110 PHE A C 1
ATOM 835 O O . PHE A 1 110 ? 9.844 -2.192 2.365 1.00 90.12 110 PHE A O 1
ATOM 842 N N . TYR A 1 111 ? 8.274 -0.607 2.415 1.00 90.31 111 TYR A N 1
ATOM 843 C CA . TYR A 1 111 ? 8.943 0.246 1.436 1.00 90.31 111 TYR A CA 1
ATOM 844 C C . TYR A 1 111 ? 10.345 0.665 1.895 1.00 90.31 111 TYR A C 1
ATOM 846 O O . TYR A 1 111 ? 11.256 0.717 1.080 1.00 90.31 111 TYR A O 1
ATOM 854 N N . GLY A 1 112 ? 10.564 0.839 3.203 1.00 89.06 112 GLY A N 1
ATOM 855 C CA . GLY A 1 112 ? 11.901 1.087 3.747 1.00 89.06 112 GLY A CA 1
ATOM 856 C C . GLY A 1 112 ? 12.896 -0.071 3.568 1.00 89.06 112 GLY A C 1
ATOM 857 O O . GLY A 1 112 ? 14.093 0.155 3.677 1.00 89.06 112 GLY A O 1
ATOM 858 N N . GLU A 1 113 ? 12.440 -1.297 3.284 1.00 89.69 113 GLU A N 1
ATOM 859 C CA . GLU A 1 113 ? 13.311 -2.421 2.889 1.00 89.69 113 GLU A CA 1
ATOM 860 C C . GLU A 1 113 ? 13.602 -2.425 1.379 1.00 89.69 113 GLU A C 1
ATOM 862 O O . GLU A 1 113 ? 14.575 -3.035 0.942 1.00 89.69 113 GLU A O 1
ATOM 867 N N . VAL A 1 114 ? 12.756 -1.757 0.589 1.00 90.75 114 VAL A N 1
ATOM 868 C CA . VAL A 1 114 ? 12.885 -1.635 -0.869 1.00 90.75 114 VAL A CA 1
ATOM 869 C C . VAL A 1 114 ? 13.788 -0.453 -1.232 1.00 90.75 114 VAL A C 1
ATOM 871 O O . VAL A 1 114 ? 14.732 -0.619 -1.999 1.00 90.75 114 VAL A O 1
ATOM 874 N N . ASP A 1 115 ? 13.521 0.723 -0.659 1.00 90.25 115 ASP A N 1
ATOM 875 C CA . ASP A 1 115 ? 14.274 1.963 -0.875 1.00 90.25 115 ASP A CA 1
ATOM 876 C C . ASP A 1 115 ? 14.317 2.791 0.422 1.00 90.25 115 ASP A C 1
ATOM 878 O O . ASP A 1 115 ? 13.482 3.664 0.681 1.00 90.25 115 ASP A O 1
ATOM 882 N N . TYR A 1 116 ? 15.296 2.481 1.278 1.00 89.19 116 TYR A N 1
ATOM 883 C CA . TYR A 1 116 ? 15.481 3.169 2.556 1.00 89.19 116 TYR A CA 1
ATOM 884 C C . TYR A 1 116 ? 15.774 4.675 2.405 1.00 89.19 116 TYR A C 1
ATOM 886 O O . TYR A 1 116 ? 15.120 5.452 3.101 1.00 89.19 116 TYR A O 1
ATOM 894 N N . PRO A 1 117 ? 16.697 5.131 1.527 1.00 90.00 117 PRO A N 1
ATOM 895 C CA . PRO A 1 117 ? 16.972 6.561 1.370 1.00 90.00 117 PRO A CA 1
ATOM 896 C C . PRO A 1 117 ? 15.731 7.372 0.990 1.00 90.00 117 PRO A C 1
ATOM 898 O O . PRO A 1 117 ? 15.474 8.421 1.582 1.00 90.00 117 PRO A O 1
ATOM 901 N N . MET A 1 118 ? 14.923 6.880 0.045 1.00 87.19 118 MET A N 1
ATOM 902 C CA . MET A 1 118 ? 13.680 7.555 -0.330 1.00 87.19 118 MET A CA 1
ATOM 903 C C . MET A 1 118 ? 12.685 7.573 0.836 1.00 87.19 118 MET A C 1
ATOM 905 O O . MET A 1 118 ? 12.024 8.579 1.101 1.00 87.19 118 MET A O 1
ATOM 909 N N . PHE A 1 119 ? 12.599 6.470 1.575 1.00 87.44 119 PHE A N 1
ATOM 910 C CA . PHE A 1 119 ? 11.730 6.370 2.736 1.00 87.44 119 PHE A CA 1
ATOM 911 C C . PHE A 1 119 ? 12.132 7.316 3.879 1.00 87.44 119 PHE A C 1
ATOM 913 O O . PHE A 1 119 ? 11.266 7.938 4.495 1.00 87.44 119 PHE A O 1
ATOM 920 N N . GLU A 1 120 ? 13.429 7.491 4.132 1.00 88.00 120 GLU A N 1
ATOM 921 C CA . GLU A 1 120 ? 13.955 8.449 5.111 1.00 88.00 120 GLU A CA 1
ATOM 922 C C . GLU A 1 120 ? 13.588 9.892 4.736 1.00 88.00 120 GLU A C 1
ATOM 924 O O . GLU A 1 120 ? 13.173 10.675 5.595 1.00 88.00 120 GLU A O 1
ATOM 929 N N . VAL A 1 121 ? 13.636 10.233 3.444 1.00 88.38 121 VAL A N 1
ATOM 930 C CA . VAL A 1 121 ? 13.155 11.533 2.960 1.00 88.38 121 VAL A CA 1
ATOM 931 C C . VAL A 1 121 ? 11.674 11.713 3.291 1.00 88.38 121 VAL A C 1
ATOM 933 O O . VAL A 1 121 ? 11.311 12.753 3.839 1.00 88.38 121 VAL A O 1
ATOM 936 N N . MET A 1 122 ? 10.826 10.707 3.060 1.00 85.88 122 MET A N 1
ATOM 937 C CA . MET A 1 122 ? 9.393 10.784 3.390 1.00 85.88 122 MET A CA 1
ATOM 938 C C . MET A 1 122 ? 9.140 10.961 4.890 1.00 85.88 122 MET A C 1
ATOM 940 O O . MET A 1 122 ? 8.213 11.676 5.278 1.00 85.88 122 MET A O 1
ATOM 944 N N . VAL A 1 123 ? 9.970 10.352 5.739 1.00 86.75 123 VAL A N 1
ATOM 945 C CA . VAL A 1 123 ? 9.942 10.591 7.189 1.00 86.75 123 VAL A CA 1
ATOM 946 C C . VAL A 1 123 ? 10.308 12.039 7.499 1.00 86.75 123 VAL A C 1
ATOM 948 O O . VAL A 1 123 ? 9.580 12.726 8.214 1.00 86.75 123 VAL A O 1
ATOM 951 N N . SER A 1 124 ? 11.420 12.526 6.942 1.00 87.56 124 SER A N 1
ATOM 952 C CA . SER A 1 124 ? 11.921 13.880 7.208 1.00 87.56 124 SER A CA 1
ATOM 953 C C . SER A 1 124 ? 10.970 14.978 6.718 1.00 87.56 124 SER A C 1
ATOM 955 O O . SER A 1 124 ? 10.850 16.023 7.353 1.00 87.56 124 SER A O 1
ATOM 957 N N . GLN A 1 125 ? 10.249 14.718 5.625 1.00 87.19 125 GLN A N 1
ATOM 958 C CA . GLN A 1 125 ? 9.227 15.601 5.063 1.00 87.19 125 GLN A CA 1
ATOM 959 C C . GLN A 1 125 ? 7.893 15.529 5.817 1.00 87.19 125 GLN A C 1
ATOM 961 O O . GLN A 1 125 ? 6.967 16.264 5.485 1.00 87.19 125 GLN A O 1
ATOM 966 N N . GLY A 1 126 ? 7.774 14.656 6.822 1.00 82.81 126 GLY A N 1
ATOM 967 C CA . GLY A 1 126 ? 6.560 14.501 7.617 1.00 82.81 126 GLY A CA 1
ATOM 968 C C . GLY A 1 126 ? 5.433 13.758 6.901 1.00 82.81 126 GLY A C 1
ATOM 969 O O . GLY A 1 126 ? 4.338 13.690 7.444 1.00 82.81 126 GLY A O 1
ATOM 970 N N . ILE A 1 127 ? 5.687 13.164 5.728 1.00 82.31 127 ILE A N 1
ATOM 971 C CA . ILE A 1 127 ? 4.716 12.298 5.043 1.00 82.31 127 ILE A CA 1
ATOM 972 C C . ILE A 1 127 ? 4.424 11.099 5.935 1.00 82.31 127 ILE A C 1
ATOM 974 O O . ILE A 1 127 ? 3.270 10.758 6.159 1.00 82.31 127 ILE A O 1
ATOM 978 N N . TYR A 1 128 ? 5.470 10.504 6.503 1.00 80.75 128 TYR A N 1
ATOM 979 C CA . TYR A 1 128 ? 5.353 9.419 7.456 1.00 80.75 128 TYR A CA 1
ATOM 980 C C . TYR A 1 128 ? 5.942 9.796 8.819 1.00 80.75 128 TYR A C 1
ATOM 982 O O . TYR A 1 128 ? 6.974 10.451 8.916 1.00 80.75 128 TYR A O 1
ATOM 990 N N . LYS A 1 129 ? 5.322 9.315 9.897 1.00 77.81 129 LYS A N 1
ATOM 991 C CA . LYS A 1 129 ? 5.805 9.474 11.270 1.00 77.81 129 LYS A CA 1
ATOM 992 C C . LYS A 1 129 ? 6.275 8.163 11.8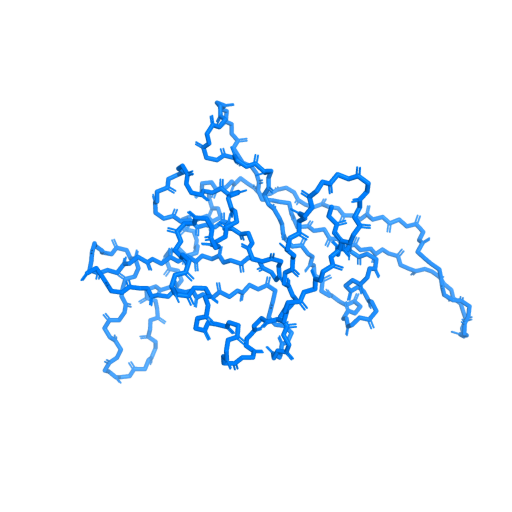53 1.00 77.81 129 LYS A C 1
ATOM 994 O O . LYS A 1 129 ? 5.495 7.220 11.937 1.00 77.81 129 LYS A O 1
ATOM 999 N N . GLU A 1 130 ? 7.498 8.159 12.368 1.00 73.25 130 GLU A N 1
ATOM 1000 C CA . GLU A 1 130 ? 8.061 7.032 13.100 1.00 73.25 130 GLU A CA 1
ATOM 1001 C C . GLU A 1 130 ? 7.307 6.729 14.389 1.00 73.25 130 GLU A C 1
ATOM 1003 O O . GLU A 1 130 ? 7.215 7.556 15.298 1.00 73.25 130 GLU A O 1
ATOM 1008 N N . ILE A 1 131 ? 6.757 5.512 14.461 1.00 69.44 131 ILE A N 1
ATOM 1009 C CA . ILE A 1 131 ? 6.182 4.962 15.680 1.00 69.44 131 ILE A CA 1
ATOM 1010 C C . ILE A 1 131 ? 6.980 3.734 16.090 1.00 69.44 131 ILE A C 1
ATOM 1012 O O . ILE A 1 131 ? 7.003 2.691 15.430 1.00 69.44 131 ILE A O 1
ATOM 1016 N N . LYS A 1 132 ? 7.602 3.853 17.260 1.00 62.16 132 LYS A N 1
ATOM 1017 C CA . LYS A 1 132 ? 8.280 2.754 17.928 1.00 62.16 132 LYS A CA 1
ATOM 1018 C C . LYS A 1 132 ? 7.240 1.861 18.608 1.00 62.16 132 LYS A C 1
ATOM 1020 O O . LYS A 1 132 ? 6.812 2.129 19.729 1.00 62.16 132 LYS A O 1
ATOM 1025 N N . CYS A 1 133 ? 6.806 0.809 17.913 1.00 57.62 133 CYS A N 1
ATOM 1026 C CA . CYS A 1 133 ? 5.891 -0.195 18.461 1.00 57.62 133 CYS A CA 1
ATOM 1027 C C . CYS A 1 133 ? 6.738 -1.256 19.202 1.00 57.62 133 CYS A C 1
ATOM 1029 O O . CYS A 1 133 ? 7.285 -2.171 18.585 1.00 57.62 133 CYS A O 1
ATOM 1031 N N . THR A 1 134 ? 6.904 -1.121 20.523 1.00 48.66 134 THR A N 1
ATOM 1032 C CA . THR A 1 134 ? 7.603 -2.129 21.344 1.00 48.66 134 THR A CA 1
ATOM 1033 C C . THR A 1 134 ? 6.679 -3.323 21.570 1.00 48.66 134 THR A C 1
ATOM 1035 O O . THR A 1 134 ? 5.898 -3.354 22.517 1.00 48.66 134 THR A O 1
ATOM 1038 N N . ILE A 1 135 ? 6.748 -4.311 20.686 1.00 50.88 135 ILE A N 1
ATOM 1039 C CA . ILE A 1 135 ? 6.189 -5.645 20.934 1.00 50.88 135 ILE A CA 1
ATOM 1040 C C . ILE A 1 135 ? 7.335 -6.491 21.513 1.00 50.88 135 ILE A C 1
ATOM 1042 O O . ILE A 1 135 ? 8.499 -6.193 21.270 1.00 50.88 135 ILE A O 1
ATOM 1046 N N . THR A 1 136 ? 7.059 -7.544 22.280 1.00 49.03 136 THR A N 1
ATOM 1047 C CA . THR A 1 136 ? 8.040 -8.470 22.898 1.00 49.03 136 THR A CA 1
ATOM 1048 C C . THR A 1 136 ? 8.961 -9.220 21.909 1.00 49.03 136 THR A C 1
ATOM 1050 O O . THR A 1 136 ? 9.646 -10.169 22.287 1.00 49.03 136 THR A O 1
ATOM 1053 N N . ARG A 1 137 ? 9.014 -8.795 20.641 1.00 39.72 137 ARG A N 1
ATOM 1054 C CA . ARG A 1 137 ? 10.012 -9.164 19.633 1.00 39.72 137 ARG A CA 1
ATOM 1055 C C . ARG A 1 137 ? 10.701 -7.906 19.105 1.00 39.72 137 ARG A C 1
ATOM 1057 O O . ARG A 1 137 ? 10.028 -6.888 18.948 1.00 39.72 137 ARG A O 1
ATOM 1064 N N . PRO A 1 138 ? 12.022 -7.951 18.865 1.00 39.31 138 PRO A N 1
ATOM 1065 C CA . PRO A 1 138 ? 12.812 -6.745 18.708 1.00 39.31 138 PRO A CA 1
ATOM 1066 C C . PRO A 1 138 ? 12.372 -6.011 17.440 1.00 39.31 138 PRO A C 1
ATOM 1068 O O . PRO A 1 138 ? 12.483 -6.541 16.345 1.00 39.31 138 PRO A O 1
ATOM 1071 N N . PHE A 1 139 ? 11.866 -4.795 17.650 1.00 34.47 139 PHE A N 1
ATOM 1072 C CA . PHE A 1 139 ? 11.758 -3.703 16.686 1.00 34.47 139 PHE A CA 1
ATOM 1073 C C . PHE A 1 139 ? 10.983 -3.996 15.392 1.00 34.47 139 PHE A C 1
ATOM 1075 O O . PHE A 1 139 ? 11.529 -4.456 14.399 1.00 34.47 139 PHE A O 1
ATOM 1082 N N . VAL A 1 140 ? 9.712 -3.581 15.366 1.00 42.16 140 VAL A N 1
ATOM 1083 C CA . VAL A 1 140 ? 9.045 -3.217 14.110 1.00 42.16 140 VAL A CA 1
ATOM 1084 C C . VAL A 1 140 ? 8.823 -1.708 14.141 1.00 42.16 140 VAL A C 1
ATOM 1086 O O . VAL A 1 140 ? 7.943 -1.217 14.851 1.00 42.16 140 VAL A O 1
ATOM 1089 N N . LEU A 1 141 ? 9.645 -0.977 13.393 1.00 39.91 141 LEU A N 1
ATOM 1090 C CA . L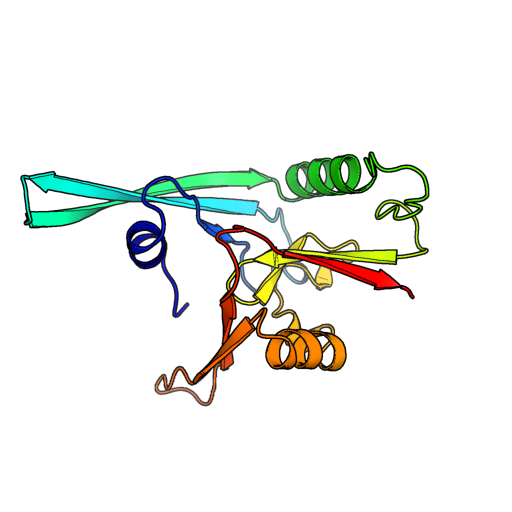EU A 1 141 ? 9.382 0.414 13.036 1.00 39.91 141 LEU A CA 1
ATOM 1091 C C . LEU A 1 141 ? 8.151 0.413 12.128 1.00 39.91 141 LEU A C 1
ATOM 1093 O O . LEU A 1 141 ? 8.164 -0.213 11.072 1.00 39.91 141 LEU A O 1
ATOM 1097 N N . ARG A 1 142 ? 7.051 1.037 12.554 1.00 49.19 142 ARG A N 1
ATOM 1098 C CA . ARG A 1 142 ? 5.909 1.286 11.664 1.00 49.19 142 ARG A CA 1
ATOM 1099 C C . ARG A 1 142 ? 5.666 2.767 11.604 1.00 49.19 142 ARG A C 1
ATOM 1101 O O . ARG A 1 142 ? 5.704 3.433 12.637 1.00 49.19 142 ARG A O 1
ATOM 1108 N N . LEU A 1 143 ? 5.412 3.256 10.399 1.00 48.78 143 LEU A N 1
ATOM 1109 C CA . LEU A 1 143 ? 5.113 4.654 10.207 1.00 48.78 143 LEU A CA 1
ATOM 1110 C C . LEU A 1 143 ? 3.628 4.881 9.948 1.00 48.78 143 LEU A C 1
ATOM 1112 O O . LEU A 1 143 ? 2.957 4.026 9.378 1.00 48.78 143 LEU A O 1
ATOM 1116 N N . PHE A 1 144 ? 3.136 6.034 10.386 1.00 51.91 144 PHE A N 1
ATOM 1117 C CA . PHE A 1 144 ? 1.789 6.526 10.103 1.00 51.91 144 PHE A CA 1
ATOM 1118 C C . PHE A 1 144 ? 1.874 7.714 9.154 1.00 51.91 144 PHE A C 1
ATOM 1120 O O . PHE A 1 144 ? 2.700 8.593 9.391 1.00 51.91 144 PHE A O 1
ATOM 1127 N N . ASN A 1 145 ? 1.017 7.774 8.134 1.00 46.38 145 ASN A N 1
ATOM 1128 C CA . ASN A 1 145 ? 0.889 8.983 7.322 1.00 46.38 145 ASN A CA 1
ATOM 1129 C C . ASN A 1 145 ? 0.280 10.135 8.158 1.00 46.38 145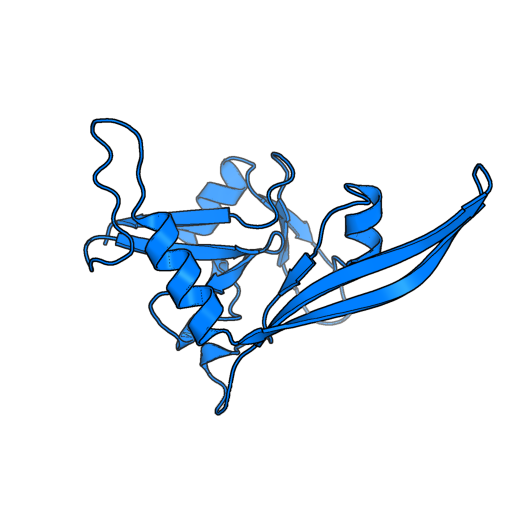 ASN A C 1
ATOM 1131 O O . ASN A 1 145 ? -0.714 9.921 8.859 1.00 46.38 145 ASN A O 1
ATOM 1135 N N . VAL A 1 146 ? 0.909 11.318 8.139 1.00 47.06 146 VAL A N 1
ATOM 1136 C CA . VAL A 1 146 ? 0.521 12.506 8.932 1.00 47.06 146 VAL A CA 1
ATOM 1137 C C . VAL A 1 146 ? -0.253 13.546 8.109 1.00 47.06 146 VAL A C 1
ATOM 1139 O O . VAL A 1 146 ? -0.949 14.371 8.704 1.00 47.06 146 VAL A O 1
ATOM 1142 N N . GLN A 1 147 ? -0.191 13.510 6.775 1.00 40.75 147 GLN A N 1
ATOM 1143 C CA . GLN A 1 147 ? -0.734 14.564 5.915 1.00 40.75 147 GLN A CA 1
ATOM 1144 C C . GLN A 1 147 ? -1.829 14.026 4.987 1.00 40.75 147 GLN A C 1
ATOM 1146 O O . GLN A 1 147 ? -1.545 13.270 4.067 1.00 40.75 147 GLN A O 1
ATOM 1151 N N . ASP A 1 148 ? -3.057 14.485 5.243 1.00 43.19 148 ASP A N 1
ATOM 1152 C CA . ASP A 1 148 ? -4.295 14.195 4.513 1.00 43.19 148 ASP A CA 1
ATOM 1153 C C . ASP A 1 148 ? -4.653 12.710 4.323 1.00 43.19 148 ASP A C 1
ATOM 1155 O O . ASP A 1 148 ? -3.834 11.800 4.282 1.00 43.19 148 ASP A O 1
ATOM 1159 N N . GLN A 1 149 ? -5.952 12.432 4.317 1.00 49.59 149 GLN A N 1
ATOM 1160 C CA . GLN A 1 149 ? -6.501 11.085 4.472 1.00 49.59 149 GLN A CA 1
ATOM 1161 C C . GLN A 1 149 ? -6.454 10.250 3.184 1.00 49.59 149 GLN A C 1
ATOM 1163 O O . GLN A 1 149 ? -7.446 9.617 2.813 1.00 49.59 149 GLN A O 1
ATOM 1168 N N . ASP A 1 150 ? -5.310 10.220 2.509 1.00 49.81 150 ASP A N 1
ATOM 1169 C CA . ASP A 1 150 ? -5.118 9.368 1.348 1.00 49.81 150 ASP A CA 1
ATOM 1170 C C . ASP A 1 150 ? -4.838 7.930 1.797 1.00 49.81 150 ASP A C 1
ATOM 1172 O O . ASP A 1 150 ? -3.879 7.627 2.510 1.00 49.81 150 ASP A O 1
ATOM 1176 N N . LEU A 1 151 ? -5.709 7.010 1.369 1.00 56.06 151 LEU A N 1
ATOM 1177 C CA . LEU A 1 151 ? -5.587 5.573 1.653 1.00 56.06 151 LEU A CA 1
ATOM 1178 C C . LEU A 1 151 ? -4.307 4.961 1.064 1.00 56.06 151 LEU A C 1
ATOM 1180 O O . LEU A 1 151 ? -3.915 3.865 1.467 1.00 56.06 151 LEU A O 1
ATOM 1184 N N . PHE A 1 152 ? -3.686 5.645 0.103 1.00 62.03 152 PHE A N 1
ATOM 1185 C CA . PHE A 1 152 ? -2.482 5.203 -0.573 1.00 62.03 152 PHE A CA 1
ATOM 1186 C C . PHE A 1 152 ? -1.596 6.380 -0.966 1.00 62.03 152 PHE A C 1
ATOM 1188 O O . PHE A 1 152 ? -2.095 7.417 -1.396 1.00 62.03 152 PHE A O 1
ATOM 1195 N N . ILE A 1 153 ? -0.285 6.170 -0.911 1.00 71.00 153 ILE A N 1
ATOM 1196 C CA . ILE A 1 153 ? 0.723 7.104 -1.408 1.00 71.00 153 ILE A CA 1
ATOM 1197 C C . ILE A 1 153 ? 1.252 6.579 -2.742 1.00 71.00 153 ILE A C 1
ATOM 1199 O O . ILE A 1 153 ? 1.704 5.434 -2.829 1.00 71.00 153 ILE A O 1
ATOM 1203 N N . LEU A 1 154 ? 1.191 7.419 -3.778 1.00 76.38 154 LEU A N 1
ATOM 1204 C CA . LEU A 1 154 ? 1.858 7.172 -5.053 1.00 76.38 154 LEU A CA 1
ATOM 1205 C C . LEU A 1 154 ? 3.292 7.693 -4.969 1.00 76.38 154 LEU A C 1
ATOM 1207 O O . LEU A 1 154 ? 3.509 8.898 -4.861 1.00 76.38 154 LEU A O 1
ATOM 1211 N N . ILE A 1 155 ? 4.260 6.789 -5.050 1.00 76.50 155 ILE A N 1
ATOM 1212 C CA . ILE A 1 155 ? 5.681 7.134 -5.104 1.00 76.50 155 ILE A CA 1
ATOM 1213 C C . ILE A 1 155 ? 6.147 6.945 -6.539 1.00 76.50 155 ILE A C 1
ATOM 1215 O O . ILE A 1 155 ? 5.924 5.885 -7.119 1.00 76.50 155 ILE A O 1
ATOM 1219 N N . ILE A 1 156 ? 6.791 7.964 -7.099 1.00 78.06 156 ILE A N 1
ATOM 1220 C CA . ILE A 1 156 ? 7.391 7.927 -8.433 1.00 78.06 156 ILE A CA 1
ATOM 1221 C C . ILE A 1 156 ? 8.882 8.184 -8.251 1.00 78.06 156 ILE A C 1
ATOM 1223 O O . ILE A 1 156 ? 9.281 9.296 -7.908 1.00 78.06 156 ILE A O 1
ATOM 1227 N N . SER A 1 157 ? 9.692 7.156 -8.473 1.00 73.88 157 SER A N 1
ATOM 1228 C CA . SER A 1 157 ? 11.147 7.265 -8.501 1.00 73.88 157 SER A CA 1
ATOM 1229 C C . SER A 1 157 ? 11.628 7.232 -9.947 1.00 73.88 157 SER A C 1
ATOM 1231 O O . SER A 1 157 ? 11.097 6.486 -10.769 1.00 73.88 157 SER A O 1
ATOM 1233 N N . LYS A 1 158 ? 12.601 8.072 -10.290 1.00 73.00 158 LYS A N 1
ATOM 1234 C CA . LYS A 1 158 ? 13.246 8.030 -11.602 1.00 73.00 158 LYS A CA 1
ATOM 1235 C C . LYS A 1 158 ? 14.468 7.125 -11.488 1.00 73.00 158 LYS A C 1
ATOM 1237 O O . LYS A 1 158 ? 15.257 7.318 -10.567 1.00 73.00 158 LYS A O 1
ATOM 1242 N N . ASN A 1 159 ? 14.580 6.170 -12.406 1.00 59.88 159 ASN A N 1
ATOM 1243 C CA . ASN A 1 159 ? 15.726 5.265 -12.492 1.00 59.88 159 ASN A CA 1
ATOM 1244 C C . ASN A 1 159 ? 17.019 6.035 -12.814 1.00 59.88 159 ASN A C 1
ATOM 1246 O O . ASN A 1 159 ? 16.939 6.998 -13.621 1.00 59.88 159 ASN A O 1
#

Organism: Tetranychus urticae (NCBI:txid32264)

Radius of gyration: 16.88 Å; chains: 1; bounding box: 43×39×43 Å

pLDDT: mean 78.06, std 15.02, range [34.47, 93.5]

Secondary structure (DSSP, 8-state):
----HHHHHHH-TT--EEE--TTGGGSSS--EEEEEEEEEEEETTEEEEEEEEEEEEEHHHHHHHHHHHHT---STT----TTSTTEEEEEEETTSBEEE-SSGGGTTSBHHHH-HHHHHHHHHTTSEEEEEE--SSS-EEEEEE-SS--SEEEEEEE-

InterPro domains:
  IPR013680 Voltage-dependent calcium channel, alpha-2/delta subunit, conserved region [PF08473] (33-130)